Protein AF-A0A635RBR2-F1 (afdb_monomer_lite)

pLDDT: mean 85.63, std 17.58, range [32.88, 98.19]

Secondary structure (DSSP, 8-state):
-------S-SS---HHHHHHTTPPPP-SHHHHHHHHHHHS-SB-SSEEEEEETTEEEEEETTSS-EEEEEESSHHHHHHHHHHHHHHHHHHHHHHHTTGGG--

Organism: NCBI:txid149386

Sequence (103 aa):
MMESKITNTSAPENIVNYILSGGLLEDNKETCDKLVSQLLPIRSEYCEVVILGSEYCVRSYCRRFEALRVPRTLGGVILLVSNFHSAHVRVATWIANGGDNGF

Foldseek 3Di:
DDDPPDDDDDPPPQVVVCVVVVHDDDFDLVSLVSLCVNLHDCDDPAWGWDDDPQWTWTAGPVRLDTQDIAGSTPVRSVVCNVCVVVSVVVRVVCVVQVNPPGD

Radius of gyration: 16.52 Å; chains: 1; bounding box: 28×25×60 Å

Structure (mmCIF, N/CA/C/O backbone):
data_AF-A0A635RBR2-F1
#
_entry.id   AF-A0A635RBR2-F1
#
loop_
_atom_site.group_PDB
_atom_site.id
_atom_site.type_symbol
_atom_site.label_atom_id
_atom_site.label_alt_id
_atom_site.label_comp_id
_atom_site.label_asym_id
_atom_site.label_entity_id
_atom_site.label_seq_id
_atom_site.pdbx_PDB_ins_code
_atom_site.Cartn_x
_atom_site.Cartn_y
_atom_site.Cartn_z
_atom_site.occupancy
_atom_site.B_iso_or_equiv
_atom_site.auth_seq_id
_atom_site.auth_comp_id
_atom_site.auth_asym_id
_atom_site.auth_atom_id
_atom_site.pdbx_PDB_model_num
ATOM 1 N N . MET A 1 1 ? -18.247 -2.617 34.094 1.00 38.72 1 MET A N 1
ATOM 2 C CA . MET A 1 1 ? -17.447 -2.849 32.876 1.00 38.72 1 MET A CA 1
ATOM 3 C C . MET A 1 1 ? -16.373 -1.781 32.840 1.00 38.72 1 MET A C 1
ATOM 5 O O . MET A 1 1 ? -16.723 -0.612 32.808 1.00 38.72 1 MET A O 1
ATOM 9 N N . MET A 1 2 ? -15.106 -2.165 32.975 1.00 32.88 2 MET A N 1
ATOM 10 C CA . MET A 1 2 ? -13.968 -1.252 32.853 1.00 32.88 2 MET A CA 1
ATOM 11 C C . MET A 1 2 ? -13.445 -1.373 31.424 1.00 32.88 2 MET A C 1
ATOM 13 O O . MET A 1 2 ? -13.018 -2.452 31.023 1.00 32.88 2 MET A O 1
ATOM 17 N N . GLU A 1 3 ? -13.525 -0.289 30.658 1.00 41.41 3 GLU A N 1
ATOM 18 C CA . GLU A 1 3 ? -12.833 -0.163 29.377 1.00 41.41 3 GLU A CA 1
ATOM 19 C C . GLU A 1 3 ? -11.330 -0.083 29.661 1.00 41.41 3 GLU A C 1
ATOM 21 O O . GLU A 1 3 ? -10.845 0.903 30.221 1.00 41.41 3 GLU A O 1
ATOM 26 N N . SER A 1 4 ? -10.581 -1.130 29.313 1.00 41.47 4 SER A N 1
ATOM 27 C CA . SER A 1 4 ? -9.123 -1.088 29.368 1.00 41.47 4 SER A CA 1
ATOM 28 C C . SER A 1 4 ? -8.608 -0.264 28.189 1.00 41.47 4 SER A C 1
ATOM 30 O O . SER A 1 4 ? -8.305 -0.793 27.121 1.00 41.47 4 SER A O 1
ATOM 32 N N . LYS A 1 5 ? -8.515 1.055 28.368 1.00 46.09 5 LYS A N 1
ATOM 33 C CA . LYS A 1 5 ? -7.669 1.883 27.506 1.00 46.09 5 LYS A CA 1
ATOM 34 C C . LYS A 1 5 ? -6.221 1.529 27.817 1.00 46.09 5 LYS A C 1
ATOM 36 O O . LYS A 1 5 ? -5.759 1.766 28.931 1.00 46.09 5 LYS A O 1
ATOM 41 N N . ILE A 1 6 ? -5.534 0.916 26.858 1.00 52.91 6 ILE A N 1
ATOM 42 C CA . ILE A 1 6 ? -4.126 0.548 27.004 1.00 52.91 6 ILE A CA 1
ATOM 43 C C . ILE A 1 6 ? -3.311 1.831 27.197 1.00 52.91 6 ILE A C 1
ATOM 45 O O . ILE A 1 6 ? -3.163 2.647 26.290 1.00 52.91 6 ILE A O 1
ATOM 49 N N . THR A 1 7 ? -2.792 2.013 28.410 1.00 41.88 7 THR A N 1
ATOM 50 C CA . THR A 1 7 ? -1.709 2.944 28.720 1.00 41.88 7 THR A CA 1
ATOM 51 C C . THR A 1 7 ? -0.387 2.264 28.380 1.00 41.88 7 THR A C 1
ATOM 53 O O . THR A 1 7 ? -0.047 1.247 28.977 1.00 41.88 7 THR A O 1
ATOM 56 N N . ASN A 1 8 ? 0.336 2.831 27.412 1.00 52.38 8 ASN A N 1
ATOM 57 C CA . ASN A 1 8 ? 1.654 2.414 26.925 1.00 52.38 8 ASN A CA 1
ATOM 58 C C . ASN A 1 8 ? 2.574 1.807 27.999 1.00 52.38 8 ASN A C 1
ATOM 60 O O . ASN A 1 8 ? 3.068 2.554 28.841 1.00 52.38 8 ASN A O 1
ATOM 64 N N . THR A 1 9 ? 2.884 0.507 27.916 1.00 43.31 9 THR A N 1
ATOM 65 C CA . THR A 1 9 ? 4.220 -0.091 28.171 1.00 43.31 9 THR A CA 1
ATOM 66 C C . THR A 1 9 ? 4.153 -1.624 28.105 1.00 43.31 9 THR A C 1
ATOM 68 O O . THR A 1 9 ? 3.749 -2.245 29.078 1.00 43.31 9 THR A O 1
ATOM 71 N N . SER A 1 10 ? 4.576 -2.246 26.994 1.00 36.06 10 SER A N 1
ATOM 72 C CA . SER A 1 10 ? 5.348 -3.516 26.936 1.00 36.06 10 SER A CA 1
ATOM 73 C C . SER A 1 10 ? 5.254 -4.191 25.556 1.00 36.06 10 SER A C 1
ATOM 75 O O . SER A 1 10 ? 4.197 -4.660 25.165 1.00 36.06 10 SER A O 1
ATOM 77 N N . ALA A 1 11 ? 6.396 -4.283 24.852 1.00 38.66 11 ALA A N 1
ATOM 78 C CA . ALA A 1 11 ? 6.572 -4.910 23.528 1.00 38.66 11 ALA A CA 1
ATOM 79 C C . ALA A 1 11 ? 5.685 -4.315 22.403 1.00 38.66 11 ALA A C 1
ATOM 81 O O . ALA A 1 11 ? 4.664 -3.693 22.674 1.00 38.66 11 ALA A O 1
ATOM 82 N N . PRO A 1 12 ? 6.055 -4.420 21.111 1.00 45.47 12 PRO A N 1
ATOM 83 C CA . PRO A 1 12 ? 5.097 -4.146 20.051 1.00 45.47 12 PRO A CA 1
ATOM 84 C C . PRO A 1 12 ? 4.063 -5.266 20.114 1.00 45.47 12 PRO A C 1
ATOM 86 O O . PRO A 1 12 ? 4.235 -6.320 19.505 1.00 45.47 12 PRO A O 1
ATOM 89 N N . GLU A 1 13 ? 3.028 -5.064 20.924 1.00 57.88 13 GLU A N 1
ATOM 90 C CA . GLU A 1 13 ? 1.817 -5.863 20.890 1.00 57.88 13 GLU A CA 1
ATOM 91 C C . GLU A 1 13 ? 1.424 -5.941 19.418 1.00 57.88 13 GLU A C 1
ATOM 93 O O . GLU A 1 13 ? 1.194 -4.916 18.769 1.00 57.88 13 GLU A O 1
ATOM 98 N N . ASN A 1 14 ? 1.513 -7.143 18.846 1.00 70.25 14 ASN A N 1
ATOM 99 C CA . ASN A 1 14 ? 1.198 -7.361 17.446 1.00 70.25 14 ASN A CA 1
ATOM 100 C C . ASN A 1 14 ? -0.237 -6.865 17.261 1.00 70.25 14 ASN A C 1
ATOM 102 O O . ASN A 1 14 ? -1.168 -7.466 17.802 1.00 70.25 14 ASN A O 1
ATOM 106 N N . ILE A 1 15 ? -0.405 -5.735 16.569 1.00 75.88 15 ILE A N 1
ATOM 107 C CA . ILE A 1 15 ? -1.693 -5.040 16.513 1.00 75.88 15 ILE A CA 1
ATOM 108 C C . ILE A 1 15 ? -2.740 -5.950 15.868 1.00 75.88 15 ILE A C 1
ATOM 110 O O . ILE A 1 15 ? -3.919 -5.876 16.193 1.00 75.88 15 ILE A O 1
ATOM 114 N N . VAL A 1 16 ? -2.286 -6.889 15.031 1.00 75.06 16 VAL A N 1
ATOM 115 C CA . VAL A 1 16 ? -3.099 -7.957 14.456 1.00 75.06 16 VAL A CA 1
ATOM 116 C C . VAL A 1 16 ? -3.647 -8.880 15.544 1.00 75.06 16 VAL A C 1
ATOM 118 O O . VAL A 1 16 ? -4.843 -9.145 15.557 1.00 75.06 16 VAL A O 1
ATOM 121 N N . ASN A 1 17 ? -2.823 -9.322 16.498 1.00 79.50 17 ASN A N 1
ATOM 122 C CA . ASN A 1 17 ? -3.279 -10.167 17.608 1.00 79.50 17 ASN A CA 1
ATOM 123 C C . ASN A 1 17 ? -4.288 -9.432 18.502 1.00 79.50 17 ASN A C 1
ATOM 125 O O . ASN A 1 17 ? -5.274 -10.032 18.925 1.00 79.50 17 ASN A O 1
ATOM 129 N N . TYR A 1 18 ? -4.078 -8.134 18.741 1.00 80.25 18 TYR A N 1
ATOM 130 C CA . TYR A 1 18 ? -5.027 -7.300 19.481 1.00 80.25 18 TYR A CA 1
ATOM 131 C C . TYR A 1 18 ? -6.394 -7.240 18.775 1.00 80.25 18 TYR A C 1
ATOM 133 O O . TYR A 1 18 ? -7.419 -7.513 19.402 1.00 80.25 18 TYR A O 1
ATOM 141 N N . ILE A 1 19 ? -6.420 -7.008 17.456 1.00 80.94 19 ILE A N 1
ATOM 142 C CA . ILE A 1 19 ? -7.660 -7.039 16.656 1.00 80.94 19 ILE A CA 1
ATOM 143 C C . ILE A 1 19 ? -8.319 -8.421 16.707 1.00 80.94 19 ILE A C 1
ATOM 145 O O . ILE A 1 19 ? -9.524 -8.519 16.927 1.00 80.94 19 ILE A O 1
ATOM 149 N N . LEU A 1 20 ? -7.542 -9.498 16.535 1.00 81.88 20 LEU A N 1
ATOM 150 C CA . LEU A 1 20 ? -8.053 -10.874 16.563 1.00 81.88 20 LEU A CA 1
ATOM 151 C C . LEU A 1 20 ? -8.672 -11.244 17.918 1.00 81.88 20 LEU A C 1
ATOM 153 O O . LEU A 1 20 ? -9.585 -12.064 17.965 1.00 81.88 20 LEU A O 1
ATOM 157 N N . SER A 1 21 ? -8.221 -10.615 19.007 1.00 85.94 21 SER A N 1
ATOM 158 C CA . SER A 1 21 ? -8.812 -10.762 20.344 1.00 85.94 21 SER A CA 1
ATOM 159 C C . SER A 1 21 ? -10.057 -9.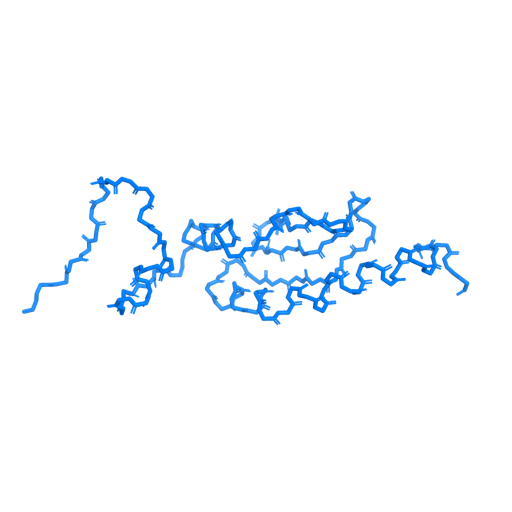890 20.592 1.00 85.94 21 SER A C 1
ATOM 161 O O . SER A 1 21 ? -10.597 -9.897 21.696 1.00 85.94 21 SER A O 1
ATOM 163 N N . GLY A 1 22 ? -10.533 -9.153 19.580 1.00 81.19 22 GLY A N 1
ATOM 164 C CA . GLY A 1 22 ? -11.690 -8.256 19.676 1.00 81.19 22 GLY A CA 1
ATOM 165 C C . GLY A 1 22 ? -11.354 -6.833 20.131 1.00 81.19 22 GLY A C 1
ATOM 166 O O . GLY A 1 22 ? -12.254 -6.075 20.490 1.00 81.19 22 GLY A O 1
ATOM 167 N N . GLY A 1 23 ? -10.072 -6.461 20.128 1.00 83.75 23 GLY A N 1
ATOM 168 C CA . GLY A 1 23 ? -9.616 -5.122 20.475 1.00 83.75 23 GLY A CA 1
ATOM 169 C C . GLY A 1 23 ? -10.138 -4.056 19.510 1.00 83.75 23 GLY A C 1
ATOM 170 O O . GLY A 1 23 ? -10.145 -4.239 18.292 1.00 83.75 23 GLY A O 1
ATOM 171 N N . LEU A 1 24 ? -10.558 -2.915 20.059 1.00 84.81 24 LEU A N 1
ATOM 172 C CA . LEU A 1 24 ? -11.002 -1.764 19.274 1.00 84.81 24 LEU A CA 1
ATOM 173 C C . LEU A 1 24 ? -9.815 -0.870 18.932 1.00 84.81 24 LEU A C 1
ATOM 175 O O . LEU A 1 24 ? -9.000 -0.545 19.799 1.00 84.81 24 LEU A O 1
ATOM 179 N N . LEU A 1 25 ? -9.742 -0.465 17.669 1.00 87.56 25 LEU A N 1
ATOM 180 C CA . LEU A 1 25 ? -8.715 0.431 17.163 1.00 87.56 25 LEU A CA 1
ATOM 181 C C . LEU A 1 25 ? -9.248 1.850 17.026 1.00 87.56 25 LEU A C 1
ATOM 183 O O . LEU A 1 25 ? -10.352 2.069 16.531 1.00 87.56 25 LEU A O 1
ATOM 187 N N . GLU A 1 26 ? -8.421 2.817 17.400 1.00 89.50 26 GLU A N 1
ATOM 188 C CA . GLU A 1 26 ? -8.686 4.220 17.109 1.00 89.50 26 GLU A CA 1
ATOM 189 C C . GLU A 1 26 ? -8.310 4.555 15.663 1.00 89.50 26 GLU A C 1
ATOM 191 O O . GLU A 1 26 ? -7.216 4.212 15.201 1.00 89.50 26 GLU A O 1
ATOM 196 N N . ASP A 1 27 ? -9.190 5.280 14.967 1.00 91.50 27 ASP A N 1
ATOM 197 C CA . ASP A 1 27 ? -8.929 5.786 13.617 1.00 91.50 27 ASP A CA 1
ATOM 198 C C . ASP A 1 27 ? -8.034 7.027 13.657 1.00 91.50 27 ASP A C 1
ATOM 200 O O . ASP A 1 27 ? -8.465 8.169 13.488 1.00 91.50 27 ASP A O 1
ATOM 204 N N . ASN A 1 28 ? -6.760 6.791 13.958 1.00 94.12 28 ASN A N 1
ATOM 205 C CA . ASN A 1 28 ? -5.735 7.815 13.979 1.00 94.12 28 ASN A CA 1
ATOM 206 C C . ASN A 1 28 ? -4.528 7.408 13.119 1.00 94.12 28 ASN A C 1
ATOM 208 O O . ASN A 1 28 ? -4.293 6.241 12.790 1.00 94.12 28 ASN A O 1
ATOM 212 N N . LYS A 1 29 ? -3.743 8.419 12.748 1.00 94.19 29 LYS A N 1
ATOM 213 C CA . LYS A 1 29 ? -2.601 8.296 11.837 1.00 94.19 29 LYS A CA 1
ATOM 214 C C . LYS A 1 29 ? -1.509 7.345 12.337 1.00 94.19 29 LYS A C 1
ATOM 216 O O . LYS A 1 29 ? -0.825 6.746 11.509 1.00 94.19 29 LYS A O 1
ATOM 221 N N . GLU A 1 30 ? -1.310 7.233 13.648 1.00 92.94 30 GLU A N 1
ATOM 222 C CA . GLU A 1 30 ? -0.282 6.371 14.239 1.00 92.94 30 GLU A CA 1
ATOM 223 C C . GLU A 1 30 ? -0.700 4.898 14.174 1.00 92.94 30 GLU A C 1
ATOM 225 O O . GLU A 1 30 ? 0.073 4.055 13.717 1.00 92.94 30 GLU A O 1
ATOM 230 N N . THR A 1 31 ? -1.946 4.600 14.553 1.00 91.81 31 THR A N 1
ATOM 231 C CA . THR A 1 31 ? -2.550 3.266 14.439 1.00 91.81 31 THR A CA 1
ATOM 232 C C . THR A 1 31 ? -2.501 2.769 12.999 1.00 91.81 31 THR A C 1
ATOM 234 O O . THR A 1 31 ? -2.065 1.647 12.741 1.00 91.81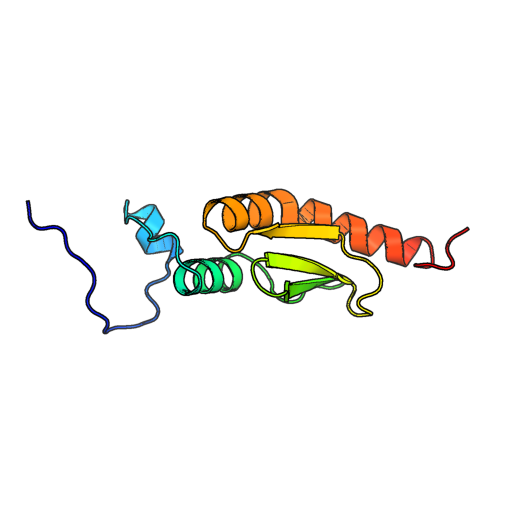 31 THR A O 1
ATOM 237 N N . CYS A 1 32 ? -2.889 3.619 12.045 1.00 94.69 32 CYS A N 1
ATOM 238 C CA . CYS A 1 32 ? -2.897 3.253 10.634 1.00 94.69 32 CYS A CA 1
ATOM 239 C C . CYS A 1 32 ? -1.487 2.933 10.111 1.00 94.69 32 CYS A C 1
ATOM 241 O O . CYS A 1 32 ? -1.305 1.932 9.422 1.00 94.69 32 CYS A O 1
ATOM 243 N N . ASP A 1 33 ? -0.466 3.714 10.479 1.00 94.25 33 ASP A N 1
ATOM 244 C CA . ASP A 1 33 ? 0.914 3.453 10.040 1.00 94.25 33 ASP A CA 1
ATOM 245 C C . ASP A 1 33 ? 1.470 2.151 10.613 1.00 94.25 33 ASP A C 1
ATOM 247 O O . ASP A 1 33 ? 2.151 1.393 9.912 1.00 94.25 33 ASP A O 1
ATOM 251 N N . LYS A 1 34 ? 1.155 1.864 11.881 1.00 91.25 34 LYS A N 1
ATOM 252 C CA . LYS A 1 34 ? 1.508 0.590 12.516 1.00 91.25 34 LYS A CA 1
ATOM 253 C C . LYS A 1 34 ? 0.856 -0.581 11.783 1.00 91.25 34 LYS A C 1
ATOM 255 O O . LYS A 1 34 ? 1.538 -1.558 11.496 1.00 91.25 34 LYS A O 1
ATOM 260 N N . LEU A 1 35 ? -0.419 -0.469 11.408 1.00 92.00 35 LEU A N 1
ATOM 261 C CA . LEU A 1 35 ? -1.093 -1.501 10.616 1.00 92.00 35 LEU A CA 1
ATOM 262 C C . LEU A 1 35 ? -0.445 -1.696 9.248 1.00 92.00 35 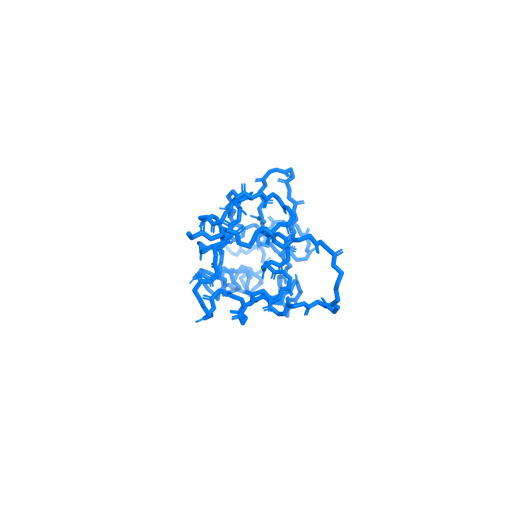LEU A C 1
ATOM 264 O O . LEU A 1 35 ? -0.133 -2.824 8.885 1.00 92.00 35 LEU A O 1
ATOM 268 N N . VAL A 1 36 ? -0.210 -0.618 8.498 1.00 94.06 36 VAL A N 1
ATOM 269 C CA . VAL A 1 36 ? 0.383 -0.714 7.155 1.00 94.06 36 VAL A CA 1
ATOM 270 C C . VAL A 1 36 ? 1.770 -1.352 7.209 1.00 94.06 36 VAL A C 1
ATOM 272 O O . VAL A 1 36 ? 2.054 -2.244 6.416 1.00 94.06 36 VAL A O 1
ATOM 275 N N . SER A 1 37 ? 2.612 -0.953 8.166 1.00 91.19 37 SER A N 1
ATOM 276 C CA . SER A 1 37 ? 3.964 -1.512 8.320 1.00 91.19 37 SER A CA 1
ATOM 277 C C . SER A 1 37 ? 3.998 -2.976 8.764 1.00 91.19 37 SER A 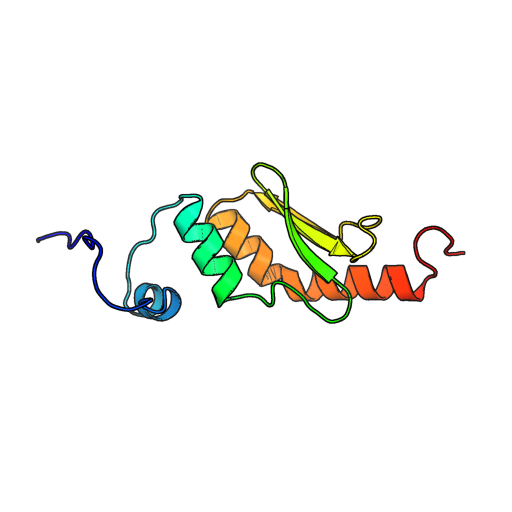C 1
ATOM 279 O O . SER A 1 37 ? 4.960 -3.670 8.445 1.00 91.19 37 SER A O 1
ATOM 281 N N . GLN A 1 38 ? 2.970 -3.457 9.471 1.00 90.19 38 GLN A N 1
ATOM 282 C CA . GLN A 1 38 ? 2.874 -4.859 9.891 1.00 90.19 38 GLN A CA 1
ATOM 283 C C . GLN A 1 38 ? 2.172 -5.752 8.858 1.00 90.19 38 GLN A C 1
ATOM 285 O O . GLN A 1 38 ? 2.490 -6.935 8.768 1.00 90.19 38 GLN A O 1
ATOM 290 N N . LEU A 1 39 ? 1.223 -5.211 8.089 1.00 90.38 39 LEU A N 1
ATOM 291 C CA . LEU A 1 39 ? 0.392 -5.986 7.161 1.00 90.38 39 LEU A CA 1
ATOM 292 C C . LEU A 1 39 ? 0.933 -6.021 5.732 1.00 90.38 39 LEU A C 1
ATOM 294 O O . LEU A 1 39 ? 0.575 -6.924 4.978 1.00 90.38 39 LEU A O 1
ATOM 298 N N . LEU A 1 40 ? 1.749 -5.042 5.336 1.00 90.94 40 LEU A N 1
ATOM 299 C CA . LEU A 1 40 ? 2.195 -4.894 3.955 1.00 90.94 40 LEU A CA 1
ATOM 300 C C . LEU A 1 40 ? 3.712 -4.754 3.851 1.00 90.94 40 LEU A C 1
ATOM 302 O O . LEU A 1 40 ? 4.344 -4.090 4.676 1.00 90.94 40 LEU A O 1
ATOM 306 N N . PRO A 1 41 ? 4.314 -5.300 2.782 1.00 90.25 41 PRO A N 1
ATOM 307 C CA . PRO A 1 41 ? 5.693 -4.992 2.463 1.00 90.25 41 PRO A CA 1
ATOM 308 C C . PRO A 1 41 ? 5.775 -3.538 1.979 1.00 90.25 41 PRO A C 1
ATOM 310 O O . PRO A 1 41 ? 5.353 -3.212 0.871 1.00 90.25 41 PRO A O 1
ATOM 313 N N . ILE A 1 42 ? 6.353 -2.653 2.801 1.00 91.56 42 ILE A N 1
ATOM 314 C CA . ILE A 1 42 ? 6.564 -1.233 2.446 1.00 91.56 42 ILE A CA 1
ATOM 315 C C . ILE A 1 42 ? 7.360 -1.093 1.140 1.00 91.56 42 ILE A C 1
ATOM 317 O O . ILE A 1 42 ? 7.162 -0.146 0.380 1.00 91.56 42 ILE A O 1
ATOM 321 N N . ARG A 1 43 ? 8.239 -2.060 0.863 1.00 89.31 43 ARG A N 1
ATOM 322 C CA . ARG A 1 43 ? 8.954 -2.217 -0.402 1.00 89.31 43 ARG A CA 1
ATOM 323 C C . ARG A 1 43 ? 8.741 -3.622 -0.944 1.00 89.31 43 ARG A C 1
ATOM 325 O O . ARG A 1 43 ? 8.941 -4.596 -0.224 1.00 89.31 43 ARG A O 1
ATOM 332 N N . SER A 1 44 ? 8.360 -3.701 -2.211 1.00 87.50 44 SER A N 1
ATOM 333 C CA . SER A 1 44 ? 8.210 -4.941 -2.978 1.00 87.50 44 SER A CA 1
ATOM 334 C C . SER A 1 44 ? 9.191 -4.954 -4.155 1.00 87.50 44 SER A C 1
ATOM 336 O O . SER A 1 44 ? 10.073 -4.105 -4.238 1.00 87.50 44 SER A O 1
ATOM 338 N N . GLU A 1 45 ? 9.074 -5.893 -5.085 1.00 85.31 45 GLU A N 1
ATOM 339 C CA . GLU A 1 45 ? 9.999 -5.972 -6.219 1.00 85.31 45 GLU A CA 1
ATOM 340 C C . GLU A 1 45 ? 9.905 -4.747 -7.149 1.00 85.31 45 GLU A C 1
ATOM 342 O O . GLU A 1 45 ? 10.927 -4.230 -7.595 1.00 85.31 45 GLU A O 1
ATOM 347 N N . TYR A 1 46 ? 8.693 -4.222 -7.374 1.00 88.50 46 TYR A N 1
ATOM 348 C CA . TYR A 1 46 ? 8.455 -3.164 -8.367 1.00 88.50 46 TYR A CA 1
ATOM 349 C C . TYR A 1 46 ? 7.886 -1.863 -7.793 1.00 88.50 46 TYR A C 1
ATOM 351 O O . TYR A 1 46 ? 7.961 -0.815 -8.443 1.00 88.50 46 TYR A O 1
ATOM 359 N N . CYS A 1 47 ? 7.305 -1.906 -6.591 1.00 94.44 47 CYS A N 1
ATOM 360 C CA . CYS A 1 47 ? 6.642 -0.752 -5.993 1.00 94.44 47 CYS A CA 1
ATOM 361 C C . CYS A 1 47 ? 6.983 -0.540 -4.516 1.00 94.44 47 CYS A C 1
ATOM 363 O O . CYS A 1 47 ? 7.357 -1.466 -3.792 1.00 94.44 47 CYS A O 1
ATOM 365 N N . GLU A 1 48 ? 6.767 0.693 -4.069 1.00 96.12 48 GLU A N 1
ATOM 366 C CA . GLU A 1 48 ? 6.806 1.111 -2.671 1.00 96.12 48 GLU A CA 1
ATOM 367 C C . GLU A 1 48 ? 5.435 1.619 -2.210 1.00 96.12 48 GLU A C 1
ATOM 369 O O . GLU A 1 48 ? 4.667 2.176 -3.000 1.00 96.12 48 GLU A O 1
ATOM 374 N N . VAL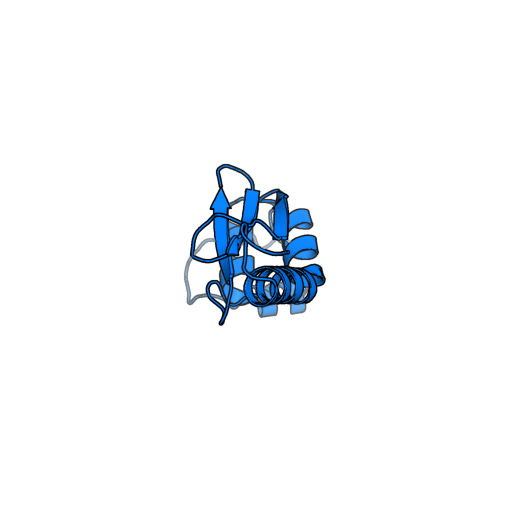 A 1 49 ? 5.153 1.449 -0.917 1.00 97.31 49 VAL A N 1
ATOM 375 C CA . VAL A 1 49 ? 4.070 2.141 -0.210 1.00 97.31 49 VAL A CA 1
ATOM 376 C C . VAL A 1 49 ? 4.667 3.356 0.486 1.00 97.31 49 VAL A C 1
ATOM 378 O O . VAL A 1 49 ? 5.553 3.225 1.328 1.00 97.31 49 VAL A O 1
ATOM 381 N N . VAL A 1 50 ? 4.183 4.547 0.154 1.00 96.81 50 VAL A N 1
ATOM 382 C CA . VAL A 1 50 ? 4.659 5.807 0.737 1.00 96.81 50 VAL A CA 1
ATOM 383 C C . VAL A 1 50 ? 3.513 6.618 1.318 1.00 96.81 50 VAL A C 1
ATOM 385 O O . VAL A 1 50 ? 2.365 6.483 0.901 1.00 96.81 50 VAL A O 1
ATOM 388 N N . ILE A 1 51 ? 3.833 7.495 2.268 1.00 97.12 51 ILE A N 1
ATOM 389 C CA . ILE A 1 51 ? 2.880 8.455 2.828 1.00 97.12 51 ILE A CA 1
ATOM 390 C C . ILE A 1 51 ? 3.016 9.769 2.061 1.00 97.12 51 ILE A C 1
ATOM 392 O O . ILE A 1 51 ? 4.090 10.372 2.044 1.00 97.12 51 ILE A O 1
ATOM 396 N N . LEU A 1 52 ? 1.924 10.223 1.450 1.00 94.81 52 LEU A N 1
ATOM 397 C CA . LEU A 1 52 ? 1.832 11.503 0.752 1.00 94.81 52 LEU A CA 1
ATOM 398 C C . LEU A 1 52 ? 0.774 12.363 1.446 1.00 94.81 52 LEU A C 1
ATOM 400 O O . LEU A 1 52 ? -0.423 12.220 1.212 1.00 94.81 52 LEU A O 1
ATOM 404 N N . GLY A 1 53 ? 1.215 13.240 2.349 1.00 93.31 53 GLY A N 1
ATOM 405 C CA . GLY A 1 53 ? 0.314 14.077 3.144 1.00 93.31 53 GLY A CA 1
ATOM 406 C C . GLY A 1 53 ? -0.623 13.242 4.023 1.00 93.31 53 GLY A C 1
ATOM 407 O O . GLY A 1 53 ? -0.204 12.680 5.036 1.00 93.31 53 GLY A O 1
ATOM 408 N N . SER A 1 54 ? -1.903 13.191 3.653 1.00 95.38 54 SER A N 1
ATOM 409 C CA . SER A 1 54 ? -2.960 12.455 4.357 1.00 95.38 54 SER A CA 1
ATOM 410 C C . SER A 1 54 ? -3.335 11.127 3.697 1.00 95.38 54 SER A C 1
ATOM 412 O O . SER A 1 54 ? -4.411 10.609 3.984 1.00 95.38 54 SER A O 1
ATOM 414 N N . GLU A 1 55 ? -2.495 10.584 2.818 1.00 97.94 55 GLU A N 1
ATOM 415 C CA . GLU A 1 55 ? -2.801 9.377 2.047 1.00 97.94 55 GLU A CA 1
ATOM 416 C C . GLU A 1 55 ? -1.638 8.384 2.031 1.00 97.94 55 GLU A C 1
ATOM 418 O O . GLU A 1 55 ? -0.467 8.768 2.103 1.00 97.94 55 GLU A O 1
ATOM 423 N N . TYR A 1 56 ? -1.974 7.104 1.882 1.00 98.19 56 TYR A N 1
ATOM 424 C CA . TYR A 1 56 ? -1.037 6.071 1.454 1.00 98.19 56 TYR A CA 1
ATOM 425 C C . TYR A 1 56 ? -1.064 5.971 -0.068 1.00 98.19 56 TYR A C 1
ATOM 427 O O . TYR A 1 56 ? -2.137 5.975 -0.672 1.00 98.19 56 TYR A O 1
ATOM 435 N N . CYS A 1 57 ? 0.107 5.851 -0.683 1.00 98.00 57 CYS A N 1
ATOM 436 C CA . CYS A 1 57 ? 0.259 5.715 -2.125 1.00 98.00 57 CYS A CA 1
ATOM 437 C C . CYS A 1 57 ? 1.132 4.502 -2.455 1.00 98.00 57 CYS A C 1
ATOM 439 O O . CYS A 1 57 ? 2.254 4.397 -1.961 1.00 98.00 57 CYS A O 1
ATOM 441 N N . VAL A 1 58 ? 0.622 3.605 -3.301 1.00 97.88 58 VAL A N 1
ATOM 442 C CA . VAL A 1 58 ? 1.401 2.521 -3.912 1.00 97.88 58 VAL A CA 1
ATOM 443 C C . VAL A 1 58 ? 1.910 3.012 -5.258 1.00 97.88 58 VAL A C 1
ATOM 445 O O . VAL A 1 58 ? 1.111 3.293 -6.156 1.00 97.88 58 VAL A O 1
ATOM 448 N N . ARG A 1 59 ? 3.228 3.109 -5.422 1.00 96.94 59 ARG A N 1
ATOM 449 C CA . ARG A 1 59 ? 3.838 3.672 -6.634 1.00 96.94 59 ARG A CA 1
ATOM 450 C C . ARG A 1 59 ? 5.119 2.961 -7.046 1.00 96.94 59 ARG A C 1
ATOM 452 O O . ARG A 1 59 ? 5.775 2.310 -6.239 1.00 96.94 59 ARG A O 1
ATOM 459 N N . SER A 1 60 ? 5.489 3.136 -8.307 1.00 96.31 60 SER A N 1
ATOM 460 C CA . SER A 1 60 ? 6.805 2.754 -8.838 1.00 96.31 60 SER A CA 1
ATOM 461 C C . SER A 1 60 ? 7.951 3.468 -8.109 1.00 96.31 60 SER A C 1
ATOM 463 O O . SER A 1 60 ? 7.811 4.616 -7.680 1.00 96.31 60 SER A O 1
ATOM 465 N N . TYR A 1 61 ? 9.125 2.833 -8.038 1.00 93.25 61 TYR A N 1
ATOM 466 C CA . TYR A 1 61 ? 10.318 3.426 -7.412 1.00 93.25 61 TYR A CA 1
ATOM 467 C C . TYR A 1 61 ? 10.800 4.719 -8.078 1.00 93.25 61 TYR A C 1
ATOM 469 O O . TYR A 1 61 ? 11.314 5.615 -7.408 1.00 93.25 61 TYR A O 1
ATOM 477 N N . CYS A 1 62 ? 10.599 4.847 -9.392 1.00 91.31 62 CYS A N 1
ATOM 478 C CA . CYS A 1 62 ? 10.907 6.071 -10.129 1.00 91.31 62 CYS A CA 1
ATOM 479 C C . CYS A 1 62 ? 9.867 7.182 -9.914 1.00 91.31 62 CYS A C 1
ATOM 481 O O . CYS A 1 62 ? 10.062 8.290 -10.406 1.00 91.31 62 CYS A O 1
ATOM 483 N N . ARG A 1 63 ? 8.790 6.911 -9.157 1.00 92.88 63 ARG A N 1
ATOM 484 C CA . ARG A 1 63 ? 7.722 7.855 -8.790 1.00 92.88 63 ARG A CA 1
ATOM 485 C C . ARG A 1 63 ? 6.908 8.390 -9.971 1.00 92.88 63 ARG A C 1
ATOM 487 O O . ARG A 1 63 ? 6.199 9.376 -9.811 1.00 92.88 63 ARG A O 1
ATOM 494 N N . ARG A 1 64 ? 7.010 7.758 -11.143 1.00 93.88 64 ARG A N 1
ATOM 495 C CA . ARG A 1 64 ? 6.328 8.194 -12.377 1.00 93.88 64 ARG A CA 1
ATOM 496 C C . ARG A 1 64 ? 4.927 7.608 -12.521 1.00 93.88 64 ARG A C 1
ATOM 498 O O . ARG A 1 64 ? 4.076 8.205 -13.161 1.00 93.88 64 ARG A O 1
ATOM 505 N N . PHE A 1 65 ? 4.683 6.471 -11.877 1.00 95.94 65 PHE A N 1
ATOM 506 C CA . PHE A 1 65 ? 3.395 5.786 -11.906 1.00 95.94 65 PHE A CA 1
ATOM 507 C C . PHE A 1 65 ? 2.881 5.485 -10.499 1.00 95.94 65 PHE A C 1
ATOM 509 O O . PHE A 1 65 ? 3.586 4.841 -9.711 1.00 95.94 65 PHE A O 1
ATOM 516 N N . GLU A 1 66 ? 1.653 5.923 -10.216 1.00 97.00 66 GLU A N 1
ATOM 517 C CA . GLU A 1 66 ? 0.897 5.655 -8.990 1.00 97.00 66 GLU A CA 1
ATOM 518 C C . GLU A 1 66 ? -0.229 4.660 -9.300 1.00 97.00 66 GLU A C 1
ATOM 520 O O . GLU A 1 66 ? -1.096 4.910 -10.137 1.00 97.00 66 GLU A O 1
ATOM 525 N N . ALA A 1 67 ? -0.224 3.512 -8.627 1.00 96.94 67 ALA A N 1
ATOM 526 C CA . ALA A 1 67 ? -1.212 2.466 -8.854 1.00 96.94 67 ALA A CA 1
ATOM 527 C C . ALA A 1 67 ? -2.422 2.591 -7.923 1.00 96.94 67 ALA A C 1
ATOM 529 O O . ALA A 1 67 ? -3.531 2.230 -8.310 1.00 96.94 67 ALA A O 1
ATOM 530 N N . LEU A 1 68 ? -2.249 3.095 -6.704 1.00 97.69 68 LEU A N 1
ATOM 531 C CA . LEU A 1 68 ? -3.335 3.196 -5.731 1.00 97.69 68 LEU A CA 1
ATOM 532 C C . LEU A 1 68 ? -3.065 4.334 -4.755 1.00 97.69 68 LEU A C 1
ATOM 534 O O . LEU A 1 68 ? -1.950 4.449 -4.252 1.00 97.69 68 LEU A O 1
ATOM 538 N N . ARG A 1 69 ? -4.099 5.122 -4.451 1.00 97.81 69 ARG A N 1
ATOM 539 C CA . ARG A 1 69 ? -4.109 6.097 -3.358 1.00 97.81 69 ARG A CA 1
ATOM 540 C C . ARG A 1 69 ? -5.336 5.895 -2.499 1.00 97.81 69 ARG A C 1
ATOM 542 O O . ARG A 1 69 ? -6.427 5.678 -3.021 1.00 97.81 69 ARG A O 1
ATOM 549 N N . VAL A 1 70 ? -5.135 5.951 -1.192 1.00 98.19 70 VAL A N 1
ATOM 550 C CA . VAL A 1 70 ? -6.197 5.791 -0.199 1.00 98.19 70 VAL A CA 1
ATOM 551 C C . VAL A 1 70 ? -5.948 6.726 0.983 1.00 98.19 70 VAL A C 1
ATOM 553 O O . VAL A 1 70 ? -4.788 7.012 1.298 1.00 98.19 70 VAL A O 1
ATOM 556 N N . PRO A 1 71 ? -7.004 7.196 1.667 1.00 98.00 71 PRO A N 1
ATOM 557 C CA . PRO A 1 71 ? -6.853 8.051 2.836 1.00 98.00 71 PRO A CA 1
ATOM 558 C C . PRO A 1 71 ? -6.098 7.343 3.965 1.00 98.00 71 PRO A C 1
ATOM 560 O O . PRO A 1 71 ? -6.153 6.126 4.121 1.00 98.00 71 PRO A O 1
ATOM 563 N N . ARG A 1 72 ? -5.398 8.119 4.791 1.00 97.31 72 ARG A N 1
ATOM 564 C CA . ARG A 1 72 ? -4.678 7.640 5.974 1.00 97.31 72 ARG A CA 1
ATOM 565 C C . ARG A 1 72 ? -5.632 7.465 7.161 1.00 97.31 72 ARG A C 1
ATOM 567 O O . ARG A 1 72 ? -5.533 8.176 8.159 1.00 97.31 72 ARG A O 1
ATOM 574 N N . THR A 1 73 ? -6.579 6.552 6.986 1.00 97.31 73 THR A N 1
ATOM 575 C CA . THR A 1 73 ? -7.621 6.155 7.943 1.00 97.31 73 THR A CA 1
ATOM 576 C C . THR A 1 73 ? -7.726 4.632 7.987 1.00 97.31 73 THR A C 1
ATOM 578 O O . THR A 1 73 ? -7.252 3.963 7.066 1.00 97.31 73 THR A O 1
ATOM 581 N N . LEU A 1 74 ? -8.387 4.059 8.994 1.00 94.81 74 LEU A N 1
ATOM 582 C CA . LEU A 1 74 ? -8.603 2.608 9.090 1.00 94.81 74 LEU A CA 1
ATOM 583 C C . LEU A 1 74 ? -9.306 2.055 7.845 1.00 94.81 74 LEU A C 1
ATOM 585 O O . LEU A 1 74 ? -8.895 1.030 7.303 1.00 94.81 74 LEU A O 1
ATOM 589 N N . GLY A 1 75 ? -10.317 2.770 7.339 1.00 95.50 75 GLY A N 1
ATOM 590 C CA . GLY A 1 75 ? -10.983 2.415 6.084 1.00 95.50 75 GLY A CA 1
ATOM 591 C C . GLY A 1 75 ? -10.021 2.411 4.892 1.00 95.50 75 GLY A C 1
ATOM 592 O O . GLY A 1 75 ? -10.051 1.497 4.070 1.00 95.50 75 GLY A O 1
ATOM 593 N N . GLY A 1 76 ? -9.112 3.385 4.823 1.00 97.56 76 GLY A N 1
ATOM 594 C CA . GLY A 1 76 ? -8.075 3.413 3.799 1.00 97.56 76 GLY A CA 1
ATOM 595 C C . GLY A 1 76 ? -7.045 2.293 3.944 1.00 97.56 76 GLY A C 1
ATOM 596 O O . GLY A 1 76 ? -6.651 1.720 2.935 1.00 97.56 76 GLY A O 1
ATOM 597 N N . VAL A 1 77 ? -6.669 1.904 5.167 1.00 96.12 77 VAL A N 1
ATOM 598 C CA . VAL A 1 77 ? -5.808 0.731 5.410 1.00 96.12 77 VAL A CA 1
ATOM 599 C C . VAL A 1 77 ? -6.470 -0.548 4.897 1.00 96.12 77 VAL A C 1
ATOM 601 O O . VAL A 1 77 ? -5.815 -1.332 4.214 1.00 96.12 77 VAL A O 1
ATOM 604 N N . ILE A 1 78 ? -7.767 -0.743 5.156 1.00 94.88 78 ILE A N 1
ATOM 605 C CA . ILE A 1 78 ? -8.521 -1.894 4.633 1.00 94.88 78 ILE A CA 1
ATOM 606 C C . ILE A 1 78 ? -8.472 -1.900 3.102 1.00 94.88 78 ILE A C 1
ATOM 608 O O . ILE A 1 78 ? -8.088 -2.901 2.499 1.00 94.88 78 ILE A O 1
ATOM 612 N N . LEU A 1 79 ? -8.784 -0.765 2.469 1.00 97.44 79 LEU A N 1
ATOM 613 C CA . LEU A 1 79 ? -8.730 -0.639 1.012 1.00 97.44 79 LEU A CA 1
ATOM 614 C C . LEU A 1 79 ? -7.323 -0.894 0.461 1.00 97.44 79 LEU A C 1
ATOM 616 O O . LEU A 1 79 ? -7.195 -1.556 -0.570 1.00 97.44 79 LEU A O 1
ATOM 620 N N . LEU A 1 80 ? -6.280 -0.412 1.142 1.00 97.19 80 LEU A N 1
ATOM 621 C CA . LEU A 1 80 ? -4.889 -0.637 0.762 1.00 97.19 80 LEU A CA 1
ATOM 622 C C . LEU A 1 80 ? -4.563 -2.127 0.764 1.00 97.19 80 LEU A C 1
ATOM 624 O O . LEU A 1 80 ? -4.098 -2.647 -0.245 1.00 97.19 80 LEU A O 1
ATOM 628 N N . VAL A 1 81 ? -4.830 -2.809 1.879 1.00 94.94 81 VAL A N 1
ATOM 629 C CA . VAL A 1 81 ? -4.499 -4.225 2.063 1.00 94.94 81 VAL A CA 1
ATOM 630 C C . VAL A 1 81 ? -5.264 -5.092 1.069 1.00 94.94 81 VAL A C 1
ATOM 632 O O . VAL A 1 81 ? -4.660 -5.925 0.394 1.00 94.94 81 VAL A O 1
ATOM 635 N N . SER A 1 82 ? -6.567 -4.852 0.899 1.00 95.75 82 SER A N 1
ATOM 636 C CA . SER A 1 82 ? -7.401 -5.613 -0.038 1.00 95.75 82 SER A CA 1
ATOM 637 C C . SER A 1 82 ? -6.998 -5.433 -1.504 1.00 95.75 82 SER A C 1
ATOM 639 O O . SER A 1 82 ? -7.228 -6.333 -2.307 1.00 95.75 82 SER A O 1
ATOM 641 N N . ASN A 1 83 ? -6.393 -4.297 -1.871 1.00 96.75 83 ASN A N 1
ATOM 642 C CA . ASN A 1 83 ? -6.045 -3.981 -3.260 1.00 96.75 83 ASN A CA 1
ATOM 643 C C . ASN A 1 83 ? -4.535 -3.982 -3.541 1.00 96.75 83 ASN A C 1
ATOM 645 O O . ASN A 1 83 ? -4.136 -3.740 -4.682 1.00 96.75 83 ASN A O 1
ATOM 649 N N . PHE A 1 84 ? -3.688 -4.274 -2.548 1.00 96.19 84 PHE A N 1
ATOM 650 C CA . PHE A 1 84 ? -2.234 -4.163 -2.685 1.00 96.19 84 PHE A CA 1
ATOM 651 C C . PHE A 1 84 ? -1.686 -5.034 -3.820 1.00 96.19 84 PHE A C 1
ATOM 653 O O . PHE A 1 84 ? -0.894 -4.564 -4.634 1.00 96.19 84 PHE A O 1
ATOM 660 N N . HIS A 1 85 ? -2.157 -6.280 -3.935 1.00 95.00 85 HIS A N 1
ATOM 661 C CA . HIS A 1 85 ? -1.732 -7.181 -5.007 1.00 95.00 85 HIS A CA 1
ATOM 662 C C . HIS A 1 85 ? -2.072 -6.627 -6.402 1.00 95.00 85 HIS A C 1
ATOM 664 O O . HIS A 1 85 ? -1.214 -6.589 -7.280 1.00 95.00 85 HIS A O 1
ATOM 670 N N . SER A 1 86 ? -3.298 -6.127 -6.590 1.00 96.81 86 SER A N 1
ATOM 671 C CA . SER A 1 86 ? -3.726 -5.500 -7.849 1.00 96.81 86 SER A CA 1
ATOM 672 C C . SER A 1 86 ? -2.885 -4.260 -8.174 1.00 96.81 86 SER A C 1
ATOM 674 O O . SER A 1 86 ? -2.428 -4.087 -9.305 1.00 96.81 86 SER A O 1
ATOM 676 N N . ALA A 1 87 ? -2.598 -3.426 -7.169 1.00 96.69 87 ALA A N 1
ATOM 677 C CA . ALA A 1 87 ? -1.728 -2.267 -7.331 1.00 96.69 87 ALA A CA 1
ATOM 678 C C . ALA A 1 87 ? -0.305 -2.675 -7.756 1.00 96.69 87 ALA A C 1
ATOM 680 O O . ALA A 1 87 ? 0.235 -2.099 -8.699 1.00 96.69 87 ALA A O 1
ATOM 681 N N . HIS A 1 88 ? 0.270 -3.705 -7.130 1.00 95.38 88 HIS A N 1
ATOM 682 C CA . HIS A 1 88 ? 1.584 -4.242 -7.490 1.00 95.38 88 HIS A CA 1
ATOM 683 C C . HIS A 1 88 ? 1.625 -4.736 -8.946 1.00 95.38 88 HIS A C 1
ATOM 685 O O . HIS A 1 88 ? 2.521 -4.352 -9.699 1.00 95.38 88 HIS A O 1
ATOM 691 N N . VAL A 1 89 ? 0.616 -5.502 -9.383 1.00 96.00 89 VAL A N 1
ATOM 692 C CA . VAL A 1 89 ? 0.500 -5.983 -10.774 1.00 96.00 89 VAL A CA 1
ATOM 693 C C . VAL A 1 89 ? 0.403 -4.822 -11.764 1.00 96.00 89 VAL A C 1
ATOM 695 O O . VAL A 1 89 ? 1.038 -4.859 -12.819 1.00 96.00 89 VAL A O 1
ATOM 698 N N . ARG A 1 90 ? -0.340 -3.760 -11.432 1.00 96.69 90 ARG A N 1
ATOM 699 C CA . ARG A 1 90 ? -0.434 -2.564 -12.284 1.00 96.69 90 ARG A CA 1
ATOM 700 C C . ARG A 1 90 ? 0.912 -1.862 -12.446 1.00 96.69 90 ARG A C 1
ATOM 702 O O . ARG A 1 90 ? 1.232 -1.455 -13.558 1.00 96.69 90 ARG A O 1
ATOM 709 N N . VAL A 1 91 ? 1.707 -1.751 -11.377 1.00 96.50 91 VAL A N 1
ATOM 710 C CA . VAL A 1 91 ? 3.068 -1.194 -11.469 1.00 96.50 91 VAL A CA 1
ATOM 711 C C . VAL A 1 91 ? 3.956 -2.082 -12.340 1.00 96.50 91 VAL A C 1
ATOM 713 O O . VAL A 1 91 ? 4.597 -1.575 -13.256 1.00 96.50 91 VAL A O 1
ATOM 716 N N . ALA A 1 92 ? 3.956 -3.396 -12.103 1.00 94.94 92 ALA A N 1
ATOM 717 C CA . ALA A 1 92 ? 4.750 -4.344 -12.884 1.00 94.94 92 ALA A CA 1
ATOM 718 C C . ALA A 1 92 ? 4.394 -4.299 -14.381 1.00 94.94 92 ALA A C 1
ATOM 720 O O . ALA A 1 92 ? 5.278 -4.258 -15.232 1.00 94.94 92 ALA A O 1
ATOM 721 N N . THR A 1 93 ? 3.100 -4.224 -14.700 1.00 95.50 93 THR A N 1
ATOM 722 C CA . THR A 1 93 ? 2.602 -4.135 -16.080 1.00 95.50 93 THR A CA 1
ATOM 723 C C . THR A 1 93 ? 3.022 -2.826 -16.747 1.00 95.50 93 THR A C 1
ATOM 725 O O . THR A 1 93 ? 3.476 -2.839 -17.887 1.00 95.50 93 THR A O 1
ATOM 728 N N . TRP A 1 94 ? 2.924 -1.693 -16.042 1.00 95.81 94 TRP A N 1
ATOM 729 C CA . TRP A 1 94 ? 3.402 -0.408 -16.561 1.00 95.81 94 TRP A CA 1
ATOM 730 C C . TRP A 1 94 ? 4.908 -0.450 -16.867 1.00 95.81 94 TRP A C 1
ATOM 732 O O . TRP A 1 94 ? 5.318 -0.009 -17.937 1.00 95.81 94 TRP A O 1
ATOM 742 N N . ILE A 1 95 ? 5.724 -1.055 -15.992 1.00 93.94 95 ILE A N 1
ATOM 743 C CA . ILE A 1 95 ? 7.163 -1.255 -16.248 1.00 93.94 95 ILE A CA 1
ATOM 744 C C . ILE A 1 95 ? 7.378 -2.136 -17.484 1.00 93.94 95 ILE A C 1
ATOM 746 O O . ILE A 1 95 ? 8.148 -1.763 -18.368 1.00 93.94 95 ILE A O 1
ATOM 750 N N . ALA A 1 96 ? 6.689 -3.279 -17.563 1.00 93.44 96 ALA A N 1
ATOM 751 C CA . ALA A 1 96 ? 6.815 -4.226 -18.671 1.00 93.44 96 ALA A CA 1
ATOM 752 C C . ALA A 1 96 ? 6.439 -3.607 -20.026 1.00 93.44 96 ALA A C 1
ATOM 754 O O . ALA A 1 96 ? 7.026 -3.957 -21.046 1.00 93.44 96 ALA A O 1
ATOM 755 N N . ASN A 1 97 ? 5.518 -2.641 -20.028 1.00 94.31 97 ASN A N 1
ATOM 756 C CA . ASN A 1 97 ? 5.121 -1.909 -21.224 1.00 94.31 97 ASN A CA 1
ATOM 757 C C . ASN A 1 97 ? 6.094 -0.790 -21.622 1.00 94.31 97 ASN A C 1
ATOM 759 O O . ASN A 1 97 ? 5.817 -0.109 -22.595 1.00 94.31 97 ASN A O 1
ATOM 763 N N . GLY A 1 98 ? 7.222 -0.587 -20.931 1.00 92.31 98 GLY A N 1
ATOM 764 C CA . GLY A 1 98 ? 8.189 0.480 -21.243 1.00 92.31 98 GLY A CA 1
ATOM 765 C C . GLY A 1 98 ? 8.004 1.758 -20.418 1.00 92.31 98 GLY A C 1
ATOM 766 O O . GLY A 1 98 ? 8.603 2.797 -20.714 1.00 92.31 98 GLY A O 1
ATOM 767 N N . GLY A 1 99 ? 7.194 1.692 -19.361 1.00 90.69 99 GLY A N 1
ATOM 768 C CA . GLY A 1 99 ? 6.863 2.833 -18.523 1.00 90.69 99 GLY A CA 1
ATOM 769 C C . GLY A 1 99 ? 6.113 3.910 -19.306 1.00 90.69 99 GLY A C 1
ATOM 770 O O . GLY A 1 99 ? 5.216 3.617 -20.088 1.00 90.69 99 GLY A O 1
ATOM 771 N N . ASP A 1 100 ? 6.511 5.169 -19.131 1.00 86.56 100 ASP A N 1
ATOM 772 C CA . ASP A 1 100 ? 5.899 6.302 -19.846 1.00 86.56 100 ASP A CA 1
ATOM 773 C C . ASP A 1 100 ? 6.243 6.347 -21.344 1.00 86.56 100 ASP A C 1
ATOM 775 O O . ASP A 1 100 ? 5.626 7.107 -22.081 1.00 86.56 100 ASP A O 1
ATOM 779 N N . ASN A 1 101 ? 7.234 5.567 -21.787 1.00 82.81 101 ASN A N 1
ATOM 780 C CA . ASN A 1 101 ? 7.626 5.466 -23.195 1.00 82.81 101 ASN A CA 1
ATOM 781 C C . ASN A 1 101 ? 7.028 4.219 -23.867 1.00 82.81 101 ASN A C 1
ATOM 783 O O . ASN A 1 101 ? 7.507 3.813 -24.926 1.00 82.81 101 ASN A O 1
ATOM 787 N N . GLY A 1 102 ? 6.061 3.566 -23.217 1.00 67.75 102 GLY A N 1
ATOM 788 C CA . GLY A 1 102 ? 5.369 2.428 -23.801 1.00 67.75 102 GLY A CA 1
ATOM 789 C C . GLY A 1 102 ? 4.629 2.786 -25.081 1.00 67.75 102 GLY A C 1
ATOM 790 O O . GLY A 1 102 ? 4.206 3.930 -25.240 1.00 67.75 102 GLY A O 1
ATOM 791 N N . PHE A 1 103 ? 4.551 1.801 -25.981 1.00 52.38 103 PHE A N 1
ATOM 792 C CA . PHE A 1 103 ? 3.993 1.901 -27.336 1.00 52.38 103 PHE A CA 1
ATOM 793 C C . PHE A 1 103 ? 2.653 2.639 -27.423 1.00 52.38 103 PHE A C 1
ATOM 795 O O . PHE A 1 103 ? 1.762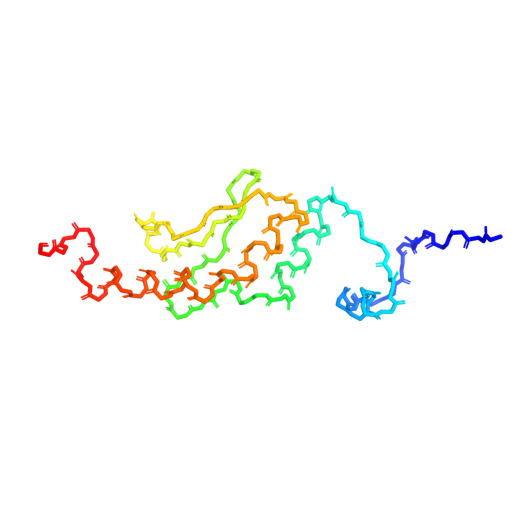 2.354 -26.589 1.00 52.38 103 PHE A O 1
#